Protein AF-J6ETI5-F1 (afdb_monomer_lite)

Structure (mmCIF, N/CA/C/O backbone):
data_AF-J6ETI5-F1
#
_entry.id   AF-J6ETI5-F1
#
loop_
_atom_site.group_PDB
_atom_site.id
_atom_site.type_symbol
_atom_site.label_atom_id
_atom_site.label_alt_id
_atom_site.label_comp_id
_atom_site.label_asym_id
_atom_site.label_entity_id
_atom_site.label_seq_id
_atom_site.pdbx_PDB_ins_code
_atom_site.Cartn_x
_atom_site.Cartn_y
_atom_site.Cartn_z
_atom_site.occupancy
_atom_site.B_iso_or_equiv
_atom_site.auth_seq_id
_atom_site.auth_comp_id
_atom_site.auth_asym_id
_atom_site.auth_atom_id
_atom_site.pdbx_PDB_model_num
ATOM 1 N N . MET A 1 1 ? -25.923 4.856 28.339 1.00 47.41 1 MET A N 1
ATOM 2 C CA . MET A 1 1 ? -25.968 6.303 28.037 1.00 47.41 1 MET A CA 1
ATOM 3 C C . MET A 1 1 ? -25.622 6.466 26.564 1.00 47.41 1 MET A C 1
ATOM 5 O O . MET A 1 1 ? -24.771 5.706 26.120 1.00 47.41 1 MET A O 1
ATOM 9 N N . PRO A 1 2 ? -26.290 7.338 25.793 1.00 53.25 2 PRO A N 1
ATOM 10 C CA . PRO A 1 2 ? -25.916 7.567 24.399 1.00 53.25 2 PRO A CA 1
ATOM 11 C C . PRO A 1 2 ? -24.549 8.261 24.350 1.00 53.25 2 PRO A C 1
ATOM 13 O O . PRO A 1 2 ? -24.384 9.322 24.947 1.00 53.25 2 PRO A O 1
ATOM 16 N N . THR A 1 3 ? -23.575 7.639 23.688 1.00 57.34 3 THR A N 1
ATOM 17 C CA . THR A 1 3 ? -22.234 8.200 23.482 1.00 57.34 3 THR A CA 1
ATOM 18 C C . THR A 1 3 ? -22.352 9.474 22.657 1.00 57.34 3 THR A C 1
ATOM 20 O O . THR A 1 3 ? -22.967 9.471 21.586 1.00 57.34 3 THR A O 1
ATOM 23 N N . THR A 1 4 ? -21.803 10.578 23.151 1.00 62.81 4 THR A N 1
ATOM 24 C CA . THR A 1 4 ? -21.826 11.834 22.397 1.00 62.81 4 THR A CA 1
ATOM 25 C C . THR A 1 4 ? -20.816 11.764 21.242 1.00 62.81 4 THR A C 1
ATOM 27 O O . THR A 1 4 ? -19.775 11.123 21.359 1.00 62.81 4 THR A O 1
ATOM 30 N N . VAL A 1 5 ? -21.099 12.413 20.103 1.00 62.16 5 VAL A N 1
ATOM 31 C CA . VAL A 1 5 ? -20.200 12.420 18.923 1.00 62.16 5 VAL A CA 1
ATOM 32 C C . VAL A 1 5 ? -18.739 12.779 19.279 1.00 62.16 5 VAL A C 1
ATOM 34 O O . VAL A 1 5 ? -17.843 12.100 18.784 1.00 62.16 5 VAL A O 1
ATOM 37 N N . PRO A 1 6 ? -18.452 13.747 20.177 1.00 65.12 6 PRO A N 1
ATOM 38 C CA . PRO A 1 6 ? -17.080 14.046 20.602 1.00 65.12 6 PRO A CA 1
ATOM 39 C C . PRO A 1 6 ? -16.368 12.886 21.321 1.00 65.12 6 PRO A C 1
ATOM 41 O O . PRO A 1 6 ? -15.164 12.718 21.148 1.00 65.12 6 PRO A O 1
ATOM 44 N N . GLU A 1 7 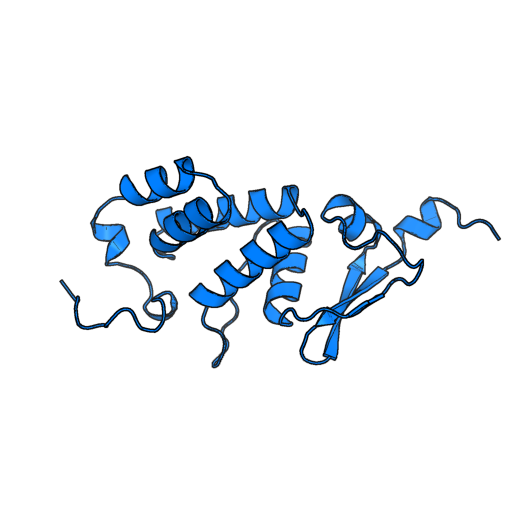? -17.090 12.070 22.095 1.00 67.06 7 GLU A N 1
ATOM 45 C CA . GLU A 1 7 ? -16.537 10.903 22.803 1.00 67.06 7 GLU A CA 1
ATOM 46 C C . GLU A 1 7 ? -16.285 9.714 21.873 1.00 67.06 7 GLU A C 1
ATOM 48 O O . GLU A 1 7 ? -15.477 8.847 22.188 1.00 67.06 7 GLU A O 1
ATOM 53 N N . LEU A 1 8 ? -16.976 9.644 20.733 1.00 65.88 8 LEU A N 1
ATOM 54 C CA . LEU A 1 8 ? -16.748 8.606 19.726 1.00 65.88 8 LEU A CA 1
ATOM 55 C C . LEU A 1 8 ? -15.457 8.871 18.940 1.00 65.88 8 LEU A C 1
ATOM 57 O O . LEU A 1 8 ? -14.719 7.951 18.604 1.00 65.88 8 LEU A O 1
ATOM 61 N N . LEU A 1 9 ? -15.145 10.147 18.701 1.00 68.00 9 LEU A N 1
ATOM 62 C CA . LEU A 1 9 ? -13.954 10.568 17.960 1.00 68.00 9 LEU A CA 1
ATOM 63 C C . LEU A 1 9 ? -12.656 10.456 18.781 1.00 68.00 9 LEU A C 1
ATOM 65 O O . LEU A 1 9 ? -11.577 10.435 18.197 1.00 68.00 9 LEU A O 1
ATOM 69 N N . SER A 1 10 ? -12.733 10.358 20.111 1.00 77.75 10 SER A N 1
ATOM 70 C CA . SER A 1 10 ? -11.568 10.132 20.982 1.00 77.75 10 SER A CA 1
ATOM 71 C C . SER A 1 10 ? -11.236 8.650 21.199 1.00 77.75 10 SER A C 1
ATOM 73 O O . SER A 1 10 ? -10.209 8.334 21.801 1.00 77.75 10 SER A O 1
ATOM 75 N N . GLN A 1 11 ? -12.082 7.737 20.715 1.00 86.56 11 GLN A N 1
ATOM 76 C CA . GLN A 1 11 ? -11.879 6.298 20.850 1.00 86.56 11 GLN A CA 1
ATOM 77 C C . GLN A 1 11 ? -10.831 5.779 19.864 1.00 86.56 11 GLN A C 1
ATOM 79 O O . GLN A 1 11 ? -10.629 6.332 18.782 1.00 86.56 11 GLN A O 1
ATOM 84 N N . ALA A 1 12 ? -10.176 4.682 20.238 1.00 89.81 12 ALA A N 1
ATOM 85 C CA . ALA A 1 12 ? -9.278 3.938 19.369 1.00 89.81 12 ALA A CA 1
ATOM 86 C C . ALA A 1 12 ? -9.918 2.602 18.987 1.00 89.81 12 ALA A C 1
ATOM 88 O O . ALA A 1 12 ? -10.557 1.956 19.814 1.00 89.81 12 ALA A O 1
ATOM 89 N N . PHE A 1 13 ? -9.719 2.199 17.739 1.00 91.88 13 PHE A N 1
ATOM 90 C CA . PHE A 1 13 ? -10.050 0.885 17.219 1.00 91.88 13 PHE A CA 1
ATOM 91 C C . PHE A 1 13 ? -8.775 0.047 17.122 1.00 91.88 13 PHE A C 1
ATOM 93 O O . PHE A 1 13 ? -7.752 0.521 16.620 1.00 91.88 13 PHE A O 1
ATOM 100 N N . THR A 1 14 ? -8.828 -1.192 17.594 1.00 93.75 14 THR A N 1
ATOM 101 C CA . THR A 1 14 ? -7.680 -2.099 17.618 1.00 93.75 14 THR A CA 1
ATOM 102 C C . THR A 1 14 ? -7.756 -3.105 16.474 1.00 93.75 14 THR A C 1
ATOM 104 O O . THR A 1 14 ? -8.655 -3.937 16.416 1.00 93.75 14 THR A O 1
ATOM 107 N N . LEU A 1 15 ? -6.780 -3.074 15.575 1.00 94.25 15 LEU A N 1
ATOM 108 C CA . LEU A 1 15 ? -6.568 -4.127 14.586 1.00 94.25 15 LEU A CA 1
ATOM 109 C C . LEU A 1 15 ? -5.610 -5.165 15.166 1.00 94.25 15 LEU A C 1
ATOM 111 O O . LEU A 1 15 ? -4.553 -4.803 15.682 1.00 94.25 15 LEU A O 1
ATOM 115 N N . VAL A 1 16 ? -5.958 -6.443 15.078 1.00 95.25 16 VAL A N 1
ATOM 116 C CA . VAL A 1 16 ? -5.092 -7.552 15.486 1.00 95.25 16 VAL A CA 1
ATOM 117 C C . VAL A 1 16 ? -4.652 -8.308 14.244 1.00 95.25 16 VAL A C 1
ATOM 119 O O . VAL A 1 16 ? -5.482 -8.781 13.475 1.00 95.25 16 VAL A O 1
ATOM 122 N N . SER A 1 17 ? -3.342 -8.378 14.043 1.00 96.31 17 SER A N 1
ATOM 123 C CA . SER A 1 17 ? -2.705 -9.079 12.921 1.00 96.31 17 SER A CA 1
ATOM 124 C C . SER A 1 17 ? -2.806 -10.602 13.014 1.00 96.31 17 SER A C 1
ATOM 126 O O . SER A 1 17 ? -3.112 -11.144 14.082 1.00 96.31 17 SER A O 1
ATOM 128 N N . GLU A 1 18 ? -2.456 -11.281 11.917 1.00 95.44 18 GLU A N 1
ATOM 129 C CA . GLU A 1 18 ? -2.273 -12.740 11.835 1.00 95.44 18 GLU A CA 1
ATOM 130 C C . GLU A 1 18 ? -1.385 -13.262 12.980 1.00 95.44 18 GLU A C 1
ATOM 132 O O . GLU A 1 18 ? -1.670 -14.289 13.593 1.00 95.44 18 GLU A O 1
ATOM 137 N N . GLU A 1 19 ? -0.326 -12.521 13.321 1.00 95.00 19 GLU A N 1
ATOM 138 C CA . GLU A 1 19 ? 0.618 -12.877 14.382 1.00 95.00 19 GLU A CA 1
ATOM 139 C C . GLU A 1 19 ? 0.091 -12.601 15.807 1.00 95.00 19 GLU A C 1
ATOM 141 O O . GLU A 1 19 ? 0.827 -12.758 16.783 1.00 95.00 19 GLU A O 1
ATOM 146 N N . GLY A 1 20 ? -1.161 -12.156 15.951 1.00 94.12 20 GLY A N 1
ATOM 147 C CA . GLY A 1 20 ? -1.771 -11.792 17.234 1.00 94.12 20 GLY A CA 1
ATOM 148 C C . GLY A 1 20 ? -1.295 -10.448 17.795 1.00 94.12 20 GLY A C 1
ATOM 149 O O . GLY A 1 20 ? -1.570 -10.127 18.951 1.00 94.12 20 GLY A O 1
ATOM 150 N N . VAL A 1 21 ? -0.568 -9.652 17.005 1.00 95.94 21 VAL A N 1
ATOM 151 C CA . VAL A 1 21 ? -0.051 -8.340 17.423 1.00 95.94 21 VAL A CA 1
ATOM 152 C C . VAL A 1 21 ? -1.098 -7.259 17.176 1.00 95.94 21 VAL A C 1
ATOM 154 O O . VAL A 1 21 ? -1.674 -7.189 16.089 1.00 95.94 21 VAL A O 1
ATOM 157 N N . GLU A 1 22 ? -1.303 -6.400 18.173 1.00 95.31 22 GLU A N 1
ATOM 158 C CA . GLU A 1 22 ? -2.312 -5.340 18.168 1.00 95.31 22 GLU A CA 1
ATOM 159 C C . GLU A 1 22 ? -1.753 -3.992 17.679 1.00 95.31 22 GLU A C 1
ATOM 161 O O . GLU A 1 22 ? -0.646 -3.586 18.044 1.00 95.31 22 GLU A O 1
ATOM 166 N N . ILE A 1 23 ? -2.543 -3.269 16.881 1.00 94.94 23 ILE A N 1
ATOM 167 C CA . ILE A 1 23 ? -2.312 -1.876 16.480 1.00 94.94 23 ILE A CA 1
ATOM 168 C C . ILE A 1 23 ? -3.565 -1.065 16.777 1.00 94.94 23 ILE A C 1
ATOM 170 O O . ILE A 1 23 ? -4.651 -1.397 16.311 1.00 94.94 23 ILE A O 1
ATOM 174 N N . SER A 1 24 ? -3.401 0.048 17.487 1.00 93.44 24 SER A N 1
ATOM 175 C CA . SER A 1 24 ? -4.481 1.002 17.735 1.00 93.44 24 SER A CA 1
ATOM 176 C C . SER A 1 24 ? -4.480 2.125 16.695 1.00 93.44 24 SER A C 1
ATOM 178 O O . SER A 1 24 ? -3.455 2.769 16.452 1.00 93.44 24 SER A O 1
ATOM 180 N N . ILE A 1 25 ? -5.647 2.386 16.110 1.00 92.50 25 ILE A N 1
ATOM 181 C CA . ILE A 1 25 ? -5.903 3.477 15.163 1.00 92.50 25 ILE A CA 1
ATOM 182 C C . ILE A 1 25 ? -7.040 4.333 15.731 1.00 92.50 25 ILE A C 1
ATOM 184 O O . ILE A 1 25 ? -8.024 3.769 16.208 1.00 92.50 25 ILE A O 1
ATOM 188 N N . PRO A 1 26 ? -6.959 5.675 15.704 1.00 91.25 26 PRO A N 1
ATOM 189 C CA . PRO A 1 26 ? -8.088 6.509 16.103 1.00 91.25 26 PRO A CA 1
ATOM 190 C C . PRO A 1 26 ? -9.350 6.139 15.312 1.00 91.25 26 PRO A C 1
ATOM 192 O O . PRO A 1 26 ? -9.304 6.047 14.085 1.00 91.25 26 PRO A O 1
ATOM 195 N N . LEU A 1 27 ? -10.478 5.935 15.995 1.00 89.38 27 LEU A N 1
ATOM 196 C CA . LEU A 1 27 ? -11.709 5.433 15.379 1.00 89.38 27 LEU A CA 1
ATOM 197 C C . LEU A 1 27 ? -12.180 6.340 14.240 1.00 89.38 27 LEU A C 1
ATOM 199 O O . LEU A 1 27 ? -12.548 5.852 13.176 1.00 89.38 27 LEU A O 1
ATOM 203 N N . TYR A 1 28 ? -12.099 7.659 14.431 1.00 87.38 28 TYR A N 1
ATOM 204 C CA . TYR A 1 28 ? -12.453 8.623 13.389 1.00 87.38 28 TYR A CA 1
ATOM 205 C C . TYR A 1 28 ? -11.598 8.458 12.128 1.00 87.38 28 TYR A C 1
ATOM 207 O O . TYR A 1 28 ? -12.109 8.588 11.016 1.00 87.38 28 TYR A O 1
ATOM 215 N N . ALA A 1 29 ? -10.307 8.156 12.289 1.00 90.25 29 ALA A N 1
ATOM 216 C CA . ALA A 1 29 ? -9.412 7.927 11.171 1.00 90.25 29 ALA A CA 1
ATOM 217 C C . ALA A 1 29 ? -9.790 6.612 10.489 1.00 90.25 29 ALA A C 1
ATOM 219 O O . ALA A 1 29 ? -10.008 6.591 9.285 1.00 90.25 29 ALA A O 1
ATOM 220 N N . LEU A 1 30 ? -10.007 5.538 11.248 1.00 89.50 30 LEU A N 1
ATOM 221 C CA . LEU A 1 30 ? -10.419 4.267 10.656 1.00 89.50 30 LEU A CA 1
ATOM 222 C C . LEU A 1 30 ? -11.734 4.385 9.864 1.00 89.50 30 LEU A C 1
ATOM 224 O O . LEU A 1 30 ? -11.809 3.872 8.752 1.00 89.50 30 LEU A O 1
ATOM 228 N N . MET A 1 31 ? -12.726 5.115 10.389 1.00 88.56 31 MET A N 1
ATOM 229 C CA . MET A 1 31 ? -13.996 5.395 9.702 1.00 88.56 31 MET A CA 1
ATOM 230 C C . MET A 1 31 ? -13.839 6.264 8.450 1.00 88.56 31 MET A C 1
ATOM 232 O O . MET A 1 31 ? -14.618 6.140 7.513 1.00 88.56 31 MET A O 1
ATOM 236 N N . THR A 1 32 ? -12.866 7.175 8.445 1.00 88.81 32 THR A N 1
ATOM 237 C CA . THR A 1 32 ? -12.605 8.053 7.294 1.00 88.81 32 THR A CA 1
ATOM 238 C C . THR A 1 32 ? -11.890 7.300 6.173 1.00 88.81 32 THR A C 1
ATOM 240 O O . THR A 1 32 ? -12.069 7.616 5.001 1.00 88.81 32 THR A O 1
ATOM 243 N N . TRP A 1 33 ? -11.063 6.320 6.536 1.00 91.88 33 TRP A N 1
ATOM 244 C CA . TRP A 1 33 ? -10.113 5.689 5.627 1.00 91.88 33 TRP A CA 1
ATOM 245 C C . TRP A 1 33 ? -10.472 4.252 5.227 1.00 91.88 33 TRP A C 1
ATOM 247 O O . TRP A 1 33 ? -9.776 3.710 4.375 1.00 91.88 33 TRP A O 1
ATOM 257 N N . SER A 1 34 ? -11.496 3.626 5.822 1.00 90.25 34 SER A N 1
ATOM 258 C CA . SER A 1 34 ? -11.862 2.222 5.560 1.00 90.25 34 SER A CA 1
ATOM 259 C C . SER A 1 34 ? -13.296 1.871 5.979 1.00 90.25 34 SER A C 1
ATOM 261 O O . SER A 1 34 ? -13.893 2.540 6.827 1.00 90.25 34 SER A O 1
ATOM 263 N N . THR A 1 35 ? -13.809 0.743 5.481 1.00 87.50 35 THR A N 1
ATOM 264 C CA . THR A 1 35 ? -15.111 0.175 5.887 1.00 87.50 35 THR A CA 1
ATOM 265 C C . THR A 1 35 ? -15.028 -0.818 7.058 1.00 87.50 35 THR A C 1
ATOM 267 O O . THR A 1 35 ? -16.050 -1.368 7.477 1.00 87.50 35 THR A O 1
ATOM 270 N N . LEU A 1 36 ? -13.843 -0.991 7.667 1.00 83.56 36 LEU A N 1
ATOM 271 C CA . LEU A 1 36 ? -13.553 -1.929 8.774 1.00 83.56 36 LEU A CA 1
ATOM 272 C C . LEU A 1 36 ? -14.443 -1.780 10.021 1.00 83.56 36 LEU A C 1
ATOM 274 O O . LEU A 1 36 ? -14.490 -2.674 10.860 1.00 83.56 36 LEU A O 1
ATOM 278 N N . THR A 1 37 ? -15.145 -0.659 10.170 1.00 70.81 37 THR A N 1
ATOM 279 C CA . THR A 1 37 ? -15.957 -0.337 11.357 1.00 70.81 37 THR A CA 1
ATOM 280 C C . THR A 1 37 ? -17.408 -0.829 11.274 1.00 70.81 37 THR A C 1
ATOM 282 O O . THR A 1 37 ? -18.196 -0.624 12.201 1.00 70.81 37 THR A O 1
ATOM 285 N N . SER A 1 38 ? -17.784 -1.495 10.182 1.00 55.44 38 SER A N 1
ATOM 286 C CA . SER A 1 38 ? -19.162 -1.901 9.911 1.00 55.44 38 SER A CA 1
ATOM 287 C C . SER A 1 38 ? -19.517 -3.261 10.539 1.00 55.44 38 SER A C 1
ATOM 289 O O . SER A 1 38 ? -19.542 -4.277 9.855 1.00 55.44 38 SER A O 1
ATOM 291 N N . GLY A 1 39 ? -19.864 -3.317 11.837 1.00 52.12 39 GLY A N 1
ATOM 292 C CA . GLY A 1 39 ? -20.762 -4.416 12.242 1.00 52.12 39 GLY A CA 1
ATOM 293 C C . GLY A 1 39 ? -20.978 -4.812 13.702 1.00 52.12 39 GLY A C 1
ATOM 294 O O . GLY A 1 39 ? -22.064 -5.309 13.982 1.00 52.12 39 GLY A O 1
ATOM 295 N N . SER A 1 40 ? -20.044 -4.645 14.644 1.00 53.53 40 SER A N 1
ATOM 296 C CA . SER A 1 40 ? -20.171 -5.354 15.944 1.00 53.53 40 SER A CA 1
ATOM 297 C C . SER A 1 40 ? -20.250 -4.475 17.192 1.00 53.53 40 SER A C 1
ATOM 299 O O . SER A 1 40 ? -20.565 -4.979 18.267 1.00 53.53 40 SER A O 1
ATOM 301 N N . GLY A 1 41 ? -19.967 -3.173 17.091 1.00 63.19 41 GLY A N 1
ATOM 302 C CA . GLY A 1 41 ? -19.840 -2.297 18.263 1.00 63.19 41 GLY A CA 1
ATOM 303 C C . GLY A 1 41 ? -18.583 -2.557 19.109 1.00 63.19 41 GLY A C 1
ATOM 304 O O . GLY A 1 41 ? -18.250 -1.730 19.955 1.00 63.19 41 GLY A O 1
ATOM 305 N N . GLU A 1 42 ? -17.848 -3.648 18.861 1.00 75.56 42 GLU A N 1
ATOM 306 C CA . GLU A 1 42 ? -16.507 -3.852 19.401 1.00 75.56 42 GLU A CA 1
ATOM 307 C C . GLU A 1 42 ? -15.495 -3.019 18.614 1.00 75.56 42 GLU A C 1
ATOM 309 O O . GLU A 1 42 ? -15.417 -3.082 17.388 1.00 75.56 42 GLU A O 1
ATOM 314 N N . LEU A 1 43 ? -14.671 -2.257 19.334 1.00 86.38 43 LEU A N 1
ATOM 315 C CA . LEU A 1 43 ? -13.573 -1.470 18.768 1.00 86.38 43 LEU A CA 1
ATOM 316 C C . LEU A 1 43 ? -12.334 -2.338 18.521 1.00 86.38 43 LEU A C 1
ATOM 318 O O . LEU A 1 43 ? -11.217 -1.971 18.894 1.00 86.38 43 LEU A O 1
ATOM 322 N N . LYS A 1 44 ? -12.541 -3.535 17.974 1.00 90.12 44 LYS A N 1
ATOM 323 C CA . LYS A 1 44 ? -11.491 -4.522 17.756 1.00 90.12 44 LYS A CA 1
ATOM 324 C C . LYS A 1 44 ? -11.830 -5.414 16.565 1.00 90.12 44 LYS A C 1
ATOM 326 O O . LYS A 1 44 ? -12.950 -5.902 16.472 1.00 90.12 44 LYS A O 1
ATOM 331 N N . ALA A 1 45 ? -10.858 -5.666 15.691 1.00 90.94 45 ALA A N 1
ATOM 332 C CA . ALA A 1 45 ? -10.987 -6.628 14.597 1.00 90.94 45 ALA A CA 1
ATOM 333 C C . ALA A 1 45 ? -9.755 -7.533 14.519 1.00 90.94 45 ALA A C 1
ATOM 335 O O . ALA A 1 45 ? -8.629 -7.041 14.464 1.00 90.94 45 ALA A O 1
ATOM 336 N N . GLN A 1 46 ? -9.979 -8.847 14.493 1.00 93.56 46 GLN A N 1
ATOM 337 C CA . GLN A 1 46 ? -8.954 -9.840 14.174 1.00 93.56 46 GLN A CA 1
ATOM 338 C C . GLN A 1 46 ? -8.877 -10.014 12.659 1.00 93.56 46 GLN A C 1
ATOM 340 O O . GLN A 1 46 ? -9.903 -10.210 12.008 1.00 93.56 46 GLN A O 1
ATOM 345 N N . LEU A 1 47 ? -7.668 -9.943 12.112 1.00 94.00 47 LEU A N 1
ATOM 346 C CA . LEU A 1 47 ? -7.397 -9.994 10.682 1.00 94.00 47 LEU A CA 1
ATOM 347 C C . LEU A 1 47 ? -6.403 -11.117 10.373 1.00 94.00 47 LEU A C 1
ATOM 349 O O . LEU A 1 47 ? -5.538 -11.428 11.189 1.00 94.00 47 LEU A O 1
ATOM 353 N N . ASP A 1 48 ? -6.500 -11.670 9.166 1.00 95.00 48 ASP A N 1
ATOM 354 C CA . ASP A 1 48 ? -5.535 -12.637 8.613 1.00 95.00 48 ASP A CA 1
ATOM 355 C C . ASP A 1 48 ? -4.336 -11.934 7.944 1.00 95.00 48 ASP A C 1
ATOM 357 O O . ASP A 1 48 ? -3.516 -12.550 7.267 1.00 95.00 48 ASP A O 1
ATOM 361 N N . ASP A 1 49 ? -4.263 -10.612 8.088 1.00 95.94 49 ASP A N 1
ATOM 362 C CA . ASP A 1 49 ? -3.260 -9.754 7.480 1.00 95.94 49 ASP A CA 1
ATOM 363 C C . ASP A 1 49 ? -2.038 -9.617 8.404 1.00 95.94 49 ASP A C 1
ATOM 365 O O . ASP A 1 49 ? -2.163 -9.451 9.623 1.00 95.94 49 ASP A O 1
ATOM 369 N N . LYS A 1 50 ? -0.836 -9.652 7.817 1.00 96.06 50 LYS A N 1
ATOM 370 C CA . LYS A 1 50 ? 0.424 -9.526 8.562 1.00 96.06 50 LYS A CA 1
ATOM 371 C C . LYS A 1 50 ? 0.541 -8.181 9.257 1.00 96.06 50 LYS A C 1
ATOM 373 O O . LYS A 1 50 ? 0.162 -7.141 8.710 1.00 96.06 50 LYS A O 1
ATOM 378 N N . ILE A 1 51 ? 1.209 -8.166 10.407 1.00 96.00 51 ILE A N 1
ATOM 379 C CA . ILE A 1 51 ? 1.445 -6.942 11.177 1.00 96.00 51 ILE A CA 1
ATOM 380 C C . ILE A 1 51 ? 2.114 -5.831 10.357 1.00 96.00 51 ILE A C 1
ATOM 382 O O . ILE A 1 51 ? 1.809 -4.654 10.536 1.00 96.00 51 ILE A O 1
ATOM 386 N N . VAL A 1 52 ? 3.003 -6.190 9.429 1.00 96.69 52 VAL A N 1
ATOM 387 C CA . VAL A 1 52 ? 3.692 -5.231 8.552 1.00 96.69 52 VAL A CA 1
ATOM 388 C C . VAL A 1 52 ? 2.700 -4.482 7.662 1.00 96.69 52 VAL A C 1
ATOM 390 O O . VAL A 1 52 ? 2.780 -3.260 7.565 1.00 96.69 52 VAL A O 1
ATOM 393 N N . THR A 1 53 ? 1.724 -5.188 7.091 1.00 97.25 53 THR A N 1
ATOM 394 C CA . THR A 1 53 ? 0.666 -4.596 6.264 1.00 97.25 53 THR A CA 1
ATOM 395 C C . THR A 1 53 ? -0.188 -3.626 7.075 1.00 97.25 53 THR A C 1
ATOM 397 O O . THR A 1 53 ? -0.440 -2.505 6.638 1.00 97.25 53 THR A O 1
ATOM 400 N N . LEU A 1 54 ? -0.559 -4.005 8.300 1.00 97.00 54 LEU A N 1
ATOM 401 C CA . LEU A 1 54 ? -1.336 -3.134 9.184 1.00 97.00 54 LEU A CA 1
ATOM 402 C C . LEU A 1 54 ? -0.553 -1.878 9.608 1.00 97.00 54 LEU A C 1
ATOM 404 O O . LEU A 1 54 ? -1.123 -0.789 9.688 1.00 97.00 54 LEU A O 1
ATOM 408 N N . ARG A 1 55 ? 0.764 -1.994 9.838 1.00 97.25 55 ARG A N 1
ATOM 409 C CA . ARG A 1 55 ? 1.636 -0.835 10.110 1.00 97.25 55 ARG A CA 1
ATOM 410 C C . ARG A 1 55 ? 1.718 0.104 8.914 1.00 97.25 55 ARG A C 1
ATOM 412 O O . ARG A 1 55 ? 1.642 1.310 9.106 1.00 97.25 55 ARG A O 1
ATOM 419 N N . GLN A 1 56 ? 1.838 -0.434 7.704 1.00 97.88 56 GLN A N 1
ATOM 420 C CA . GLN A 1 56 ? 1.871 0.364 6.476 1.00 97.88 56 GLN A CA 1
ATOM 421 C C . GLN A 1 56 ? 0.541 1.069 6.215 1.00 97.88 56 GLN A C 1
ATOM 423 O O . GLN A 1 56 ? 0.535 2.235 5.834 1.00 97.88 56 GLN A O 1
ATOM 428 N N . PHE A 1 57 ? -0.586 0.411 6.488 1.00 97.50 57 PHE A N 1
ATOM 429 C CA . PHE A 1 57 ? -1.887 1.073 6.453 1.00 97.50 57 PHE A CA 1
ATOM 430 C C . PHE A 1 57 ? -1.961 2.232 7.452 1.00 97.50 57 PHE A C 1
ATOM 432 O O . PHE A 1 57 ? -2.376 3.332 7.091 1.00 97.50 57 PHE A O 1
ATOM 439 N N . LYS A 1 58 ? -1.496 2.027 8.690 1.00 96.50 58 LYS A N 1
ATOM 440 C CA . LYS A 1 58 ? -1.414 3.119 9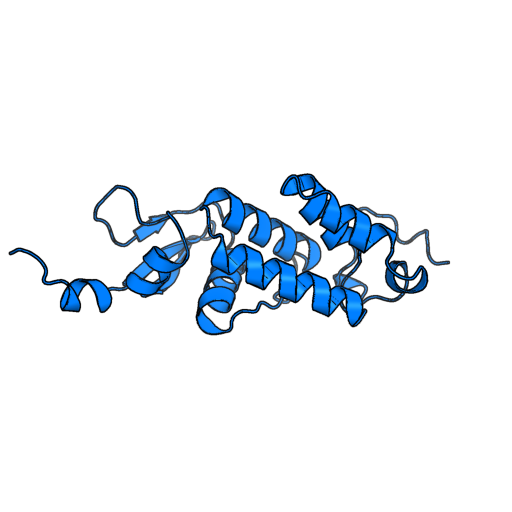.666 1.00 96.50 58 LYS A CA 1
ATOM 441 C C . LYS A 1 58 ? -0.491 4.247 9.180 1.00 96.50 58 LYS A C 1
ATOM 443 O O . LYS A 1 58 ? -0.841 5.412 9.329 1.00 96.50 58 LYS A O 1
ATOM 448 N N . GLN A 1 59 ? 0.639 3.912 8.560 1.00 97.44 59 GLN A N 1
ATOM 449 C CA . GLN A 1 59 ? 1.551 4.896 7.978 1.00 97.44 59 GLN A CA 1
ATOM 450 C C . GLN A 1 59 ? 0.872 5.714 6.870 1.00 97.44 59 GLN A C 1
ATOM 452 O O . GLN A 1 59 ? 1.032 6.926 6.835 1.00 97.44 59 GLN A O 1
ATOM 457 N N . LEU A 1 60 ? 0.034 5.100 6.027 1.00 97.31 60 LEU A N 1
ATOM 458 C CA . LEU A 1 60 ? -0.758 5.836 5.033 1.00 97.31 60 LEU A CA 1
ATOM 459 C C . LEU A 1 60 ? -1.728 6.832 5.681 1.00 97.31 60 LEU A C 1
ATOM 461 O O . LEU A 1 60 ? -1.884 7.938 5.170 1.00 97.31 60 LEU A O 1
ATOM 465 N N . ILE A 1 61 ? -2.349 6.467 6.806 1.00 95.19 61 ILE A N 1
ATOM 466 C CA . ILE A 1 61 ? -3.228 7.371 7.561 1.00 95.19 61 ILE A CA 1
ATOM 467 C C . ILE A 1 61 ? -2.432 8.547 8.143 1.00 95.19 61 ILE A C 1
ATOM 469 O O . ILE A 1 61 ? -2.875 9.692 8.053 1.00 95.19 61 ILE A O 1
ATOM 473 N N . ASP A 1 62 ? -1.281 8.266 8.755 1.00 94.75 62 ASP A N 1
ATOM 474 C CA . ASP A 1 62 ? -0.501 9.260 9.498 1.00 94.75 62 ASP A CA 1
ATOM 475 C C . ASP A 1 62 ? 0.337 10.166 8.575 1.00 94.75 62 ASP A C 1
ATOM 477 O O . ASP A 1 62 ? 0.449 11.370 8.806 1.00 94.75 62 ASP A O 1
ATOM 481 N N . GLU A 1 63 ? 0.942 9.586 7.537 1.00 96.44 63 GLU A N 1
ATOM 482 C CA . GLU A 1 63 ? 2.012 10.186 6.729 1.00 96.44 63 GLU A CA 1
ATOM 483 C C . GLU A 1 63 ? 1.664 10.293 5.239 1.00 96.44 63 GLU A C 1
ATOM 485 O O . GLU A 1 63 ? 2.434 10.884 4.483 1.00 96.44 63 GLU A O 1
ATOM 490 N N . GLN A 1 64 ? 0.529 9.737 4.794 1.00 96.81 64 GLN A N 1
ATOM 491 C CA . GLN A 1 64 ? 0.102 9.743 3.383 1.00 96.81 64 GLN A CA 1
ATOM 492 C C . GLN A 1 64 ? 1.107 9.070 2.431 1.00 96.81 64 GLN A C 1
ATOM 494 O O . GLN A 1 64 ? 1.127 9.325 1.230 1.00 96.81 64 GLN A O 1
ATOM 499 N N . THR A 1 65 ? 1.947 8.190 2.970 1.00 97.38 65 THR A N 1
ATOM 500 C CA . THR A 1 65 ? 2.918 7.380 2.234 1.00 97.38 65 THR A CA 1
ATOM 501 C C . THR A 1 65 ? 3.209 6.104 3.022 1.00 97.38 65 THR A C 1
ATOM 503 O O . THR A 1 65 ? 2.737 5.941 4.148 1.00 97.38 65 THR A O 1
ATOM 506 N N . PHE A 1 66 ? 3.975 5.184 2.446 1.00 97.38 66 PHE A N 1
ATOM 507 C CA . PHE A 1 66 ? 4.438 4.000 3.159 1.00 97.38 66 PHE A CA 1
ATOM 508 C C . PHE A 1 66 ? 5.832 3.574 2.708 1.00 97.38 66 PHE A C 1
ATOM 510 O O . PHE A 1 66 ? 6.249 3.839 1.577 1.00 97.38 66 PHE A O 1
ATOM 517 N N . THR A 1 67 ? 6.521 2.848 3.586 1.00 95.12 67 THR A N 1
ATOM 518 C CA . THR A 1 67 ? 7.809 2.226 3.273 1.00 95.12 67 THR A CA 1
ATOM 519 C C . THR A 1 67 ? 7.760 0.733 3.606 1.00 95.12 67 THR A C 1
ATOM 521 O O . THR A 1 67 ? 7.298 0.353 4.688 1.00 95.12 67 THR A O 1
ATOM 524 N N . PRO A 1 68 ? 8.229 -0.148 2.706 1.00 94.19 68 PRO A N 1
ATOM 525 C CA . PRO A 1 68 ? 8.462 -1.541 3.041 1.00 94.19 68 PRO A CA 1
ATOM 526 C C . PRO A 1 68 ? 9.407 -1.692 4.235 1.00 94.19 68 PRO A C 1
ATOM 528 O O . PRO A 1 68 ? 10.440 -1.033 4.310 1.00 94.19 68 PRO A O 1
ATOM 531 N N . ALA A 1 69 ? 9.056 -2.561 5.176 1.00 91.69 69 ALA A N 1
ATOM 532 C CA . ALA A 1 69 ? 9.918 -2.877 6.304 1.00 91.69 69 ALA A CA 1
ATOM 533 C C . ALA A 1 69 ? 10.978 -3.908 5.895 1.00 91.69 69 ALA A C 1
ATOM 535 O O . ALA A 1 69 ? 10.697 -4.836 5.135 1.00 91.69 69 ALA A O 1
ATOM 536 N N . GLU A 1 70 ? 12.180 -3.815 6.455 1.00 87.31 70 GLU A N 1
ATOM 537 C CA . GLU A 1 70 ? 13.191 -4.860 6.295 1.00 87.31 70 GLU A CA 1
ATOM 538 C C . GLU A 1 70 ? 12.780 -6.098 7.099 1.00 87.31 70 GLU A C 1
ATOM 540 O O . GLU A 1 70 ? 12.958 -6.169 8.316 1.00 87.31 70 GLU A O 1
ATOM 545 N N . THR A 1 71 ? 12.192 -7.088 6.425 1.00 83.94 71 THR A N 1
ATOM 546 C CA . THR A 1 71 ? 11.826 -8.361 7.053 1.00 83.94 71 THR A CA 1
ATOM 547 C C . THR A 1 71 ? 12.345 -9.535 6.237 1.00 83.94 71 THR A C 1
ATOM 549 O O . THR A 1 71 ? 12.324 -9.523 5.007 1.00 83.94 71 THR A O 1
ATOM 552 N N . LYS A 1 72 ? 12.835 -10.563 6.935 1.00 79.44 72 LYS A N 1
ATOM 553 C CA . LYS A 1 72 ? 13.499 -11.715 6.312 1.00 79.44 72 LYS A CA 1
ATOM 554 C C . LYS A 1 72 ? 12.542 -12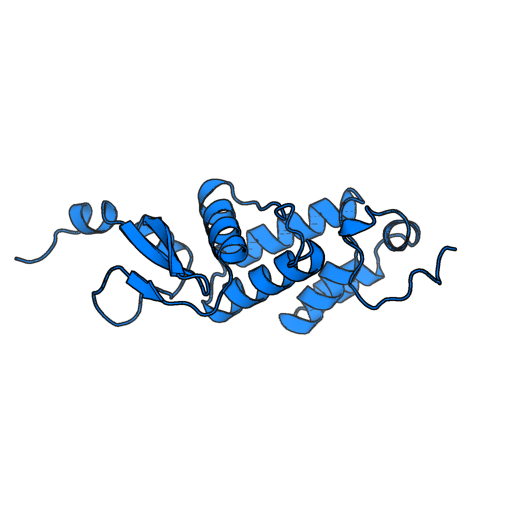.561 5.467 1.00 79.44 72 LYS A C 1
ATOM 556 O O . LYS A 1 72 ? 12.898 -12.989 4.371 1.00 79.44 72 LYS A O 1
ATOM 561 N N . ASP A 1 73 ? 11.336 -12.787 5.979 1.00 84.69 73 ASP A N 1
ATOM 562 C CA . ASP A 1 73 ? 10.394 -13.752 5.405 1.00 84.69 73 ASP A CA 1
ATOM 563 C C . ASP A 1 73 ? 9.295 -13.095 4.561 1.00 84.69 73 ASP A C 1
ATOM 565 O O . ASP A 1 73 ? 8.565 -13.798 3.866 1.00 84.69 73 ASP A O 1
ATOM 569 N N . PHE A 1 74 ? 9.220 -11.760 4.546 1.00 88.56 74 PHE A N 1
ATOM 570 C CA . PHE A 1 74 ? 8.216 -11.010 3.796 1.00 88.56 74 PHE A CA 1
ATOM 571 C C . PHE A 1 74 ? 8.874 -9.867 2.999 1.00 88.56 74 PHE A C 1
ATOM 573 O O . PHE A 1 74 ? 8.994 -8.748 3.490 1.00 88.56 74 PHE A O 1
ATOM 580 N N . PRO A 1 75 ? 9.376 -10.139 1.783 1.00 90.44 75 PRO A N 1
ATOM 581 C CA . PRO A 1 75 ? 10.110 -9.171 0.973 1.00 90.44 75 PRO A CA 1
ATOM 582 C C . PRO A 1 75 ? 9.315 -7.902 0.638 1.00 90.44 75 PRO A C 1
ATOM 584 O O . PRO A 1 75 ? 8.092 -7.970 0.495 1.00 90.44 75 PRO A O 1
ATOM 587 N N . PRO A 1 76 ? 9.998 -6.770 0.396 1.00 92.56 76 PRO A N 1
ATOM 588 C CA . PRO A 1 76 ? 9.366 -5.500 0.045 1.00 92.56 76 PRO A CA 1
ATOM 589 C C . PRO A 1 76 ? 8.332 -5.558 -1.085 1.00 92.56 76 PRO A C 1
ATOM 591 O O . PRO A 1 76 ? 7.249 -4.987 -0.964 1.00 92.56 76 PRO A O 1
ATOM 594 N N . PHE A 1 77 ? 8.625 -6.294 -2.162 1.00 91.94 77 PHE A N 1
ATOM 595 C CA . PHE A 1 77 ? 7.689 -6.463 -3.276 1.00 91.94 77 PHE A CA 1
ATOM 596 C C . PHE A 1 77 ? 6.375 -7.127 -2.827 1.00 91.94 77 PHE A C 1
ATOM 598 O O . PHE A 1 77 ? 5.291 -6.667 -3.177 1.00 91.94 77 PHE A O 1
ATOM 605 N N . GLU A 1 78 ? 6.460 -8.184 -2.015 1.00 91.75 78 GLU A N 1
ATOM 606 C CA . GLU A 1 78 ? 5.291 -8.900 -1.490 1.00 91.75 78 GLU A CA 1
ATOM 607 C C . GLU A 1 78 ? 4.503 -8.043 -0.488 1.00 91.75 78 GLU A C 1
ATOM 609 O O . GLU A 1 78 ? 3.272 -8.088 -0.486 1.00 91.75 78 GLU A O 1
ATOM 614 N N . GLN A 1 79 ? 5.193 -7.216 0.307 1.00 95.06 79 GLN A N 1
ATOM 615 C CA . GLN A 1 79 ? 4.555 -6.267 1.224 1.00 95.06 79 GLN A CA 1
ATOM 616 C C . GLN A 1 79 ? 3.679 -5.257 0.486 1.00 95.06 79 GLN A C 1
ATOM 618 O O . GLN A 1 79 ? 2.530 -5.055 0.876 1.00 95.06 79 GLN A O 1
ATOM 623 N N . VAL A 1 80 ? 4.185 -4.665 -0.603 1.00 95.56 80 VAL A N 1
ATOM 624 C CA . VAL A 1 80 ? 3.414 -3.704 -1.409 1.00 95.56 80 VAL A CA 1
ATOM 625 C C . VAL A 1 80 ? 2.140 -4.360 -1.941 1.00 95.56 80 VAL A C 1
ATOM 627 O O . VAL A 1 80 ? 1.061 -3.783 -1.840 1.00 95.56 80 VAL A O 1
ATOM 630 N N . LEU A 1 81 ? 2.230 -5.590 -2.456 1.00 93.38 81 LEU A N 1
ATOM 631 C CA . LEU A 1 81 ? 1.056 -6.307 -2.960 1.00 93.38 81 LEU A CA 1
ATOM 632 C C . LEU A 1 81 ? 0.050 -6.648 -1.859 1.00 93.38 81 LEU A C 1
ATOM 634 O O . LEU A 1 81 ? -1.155 -6.526 -2.077 1.00 93.38 81 LEU A O 1
ATOM 638 N N . ALA A 1 82 ? 0.523 -7.074 -0.689 1.00 95.31 82 ALA A N 1
ATOM 639 C CA . ALA A 1 82 ? -0.346 -7.345 0.449 1.00 95.31 82 ALA A CA 1
ATOM 640 C C . ALA A 1 82 ? -1.058 -6.079 0.932 1.00 95.31 82 ALA A C 1
ATOM 642 O O . ALA A 1 82 ? -2.252 -6.129 1.210 1.00 95.31 82 ALA A O 1
ATOM 643 N N . LEU A 1 83 ? -0.360 -4.939 0.956 1.00 97.38 83 LEU A N 1
ATOM 644 C CA . LEU A 1 83 ? -0.967 -3.650 1.263 1.00 97.38 83 LEU A CA 1
ATOM 645 C C . LEU A 1 83 ? -2.059 -3.296 0.256 1.00 97.38 83 LEU A C 1
ATOM 647 O O . LEU A 1 83 ? -3.181 -3.035 0.668 1.00 97.38 83 LEU A O 1
ATOM 651 N N . LEU A 1 84 ? -1.788 -3.355 -1.049 1.00 95.69 84 LEU A N 1
ATOM 652 C CA . LEU A 1 84 ? -2.809 -3.056 -2.062 1.00 95.69 84 LEU A CA 1
ATOM 653 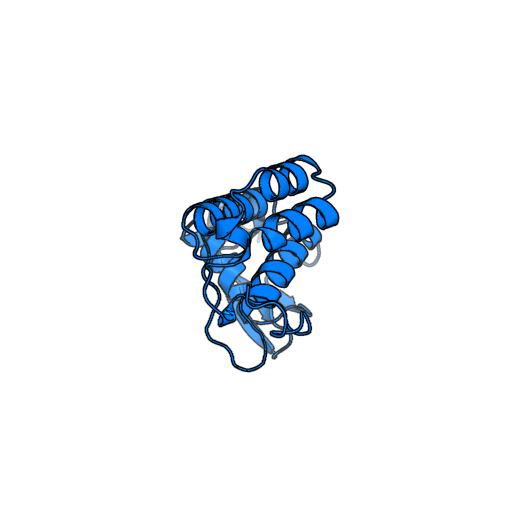C C . LEU A 1 84 ? -4.037 -3.975 -1.933 1.00 95.69 84 LEU A C 1
ATOM 655 O O . LEU A 1 84 ? -5.163 -3.496 -2.004 1.00 95.69 84 LEU A O 1
ATOM 659 N N . ARG A 1 85 ? -3.838 -5.272 -1.668 1.00 94.44 85 ARG A N 1
ATOM 660 C CA . ARG A 1 85 ? -4.937 -6.220 -1.411 1.00 94.44 85 ARG A CA 1
ATOM 661 C C . ARG A 1 85 ? -5.738 -5.871 -0.164 1.00 94.44 85 ARG A C 1
ATOM 663 O O . ARG A 1 85 ? -6.959 -5.952 -0.192 1.00 94.44 85 ARG A O 1
ATOM 670 N N . PHE A 1 86 ? -5.061 -5.498 0.917 1.00 95.81 86 PHE A N 1
ATOM 671 C CA . PHE A 1 86 ? -5.709 -5.072 2.152 1.00 95.81 86 PHE A CA 1
ATOM 672 C C . PHE A 1 86 ? -6.573 -3.826 1.919 1.00 95.81 86 PHE A C 1
ATOM 674 O O . PHE A 1 86 ? -7.726 -3.784 2.342 1.00 95.81 86 PHE A O 1
ATOM 681 N N . LEU A 1 87 ? -6.036 -2.829 1.212 1.00 95.81 87 LEU A N 1
ATOM 682 C CA . LEU A 1 87 ? -6.749 -1.585 0.922 1.00 95.81 87 LEU A CA 1
ATOM 683 C C . LEU A 1 87 ? -7.963 -1.815 0.020 1.00 95.81 87 LEU A C 1
ATOM 685 O O . LEU A 1 87 ? -8.996 -1.198 0.240 1.00 95.81 87 LEU A O 1
ATOM 689 N N . ASP A 1 88 ? -7.853 -2.712 -0.957 1.00 93.44 88 ASP A N 1
ATOM 690 C CA . ASP A 1 88 ? -8.972 -3.109 -1.815 1.00 93.44 88 ASP A CA 1
ATOM 691 C C . ASP A 1 88 ? -10.056 -3.864 -1.023 1.00 93.44 88 ASP A C 1
ATOM 693 O O . ASP A 1 88 ? -11.220 -3.472 -1.026 1.00 93.44 88 ASP A O 1
ATOM 697 N N . LYS A 1 89 ? -9.658 -4.875 -0.234 1.00 92.56 89 LYS A N 1
ATOM 698 C CA . LYS A 1 89 ? -10.547 -5.698 0.611 1.00 92.56 89 LYS A CA 1
ATOM 699 C C . LYS A 1 89 ? -11.410 -4.874 1.571 1.00 92.56 89 LYS A C 1
ATOM 701 O O . LYS A 1 89 ? -12.538 -5.268 1.853 1.00 92.56 89 LYS A O 1
ATOM 706 N N . PHE A 1 90 ? -10.866 -3.783 2.108 1.00 93.50 90 PHE A N 1
ATOM 707 C CA . PHE A 1 90 ? -11.542 -2.919 3.083 1.00 93.50 90 PHE A CA 1
ATOM 708 C C . PHE A 1 90 ? -11.978 -1.566 2.506 1.00 93.50 90 PHE A C 1
ATOM 710 O O . PHE A 1 90 ? -12.259 -0.638 3.271 1.00 93.50 90 PHE A O 1
ATOM 717 N N . GLU A 1 91 ? -12.043 -1.467 1.173 1.00 93.31 91 GLU A N 1
ATOM 718 C CA . GLU A 1 91 ? -12.539 -0.300 0.431 1.00 93.31 91 GLU A CA 1
ATOM 719 C C . GLU A 1 91 ? -11.877 1.017 0.887 1.00 93.31 91 GLU A C 1
ATOM 721 O O . GLU A 1 91 ? -12.508 2.060 1.068 1.00 93.31 91 GLU A O 1
ATOM 726 N N . CYS A 1 92 ? -10.564 0.971 1.112 1.00 94.62 92 CYS A N 1
ATOM 727 C CA . CYS A 1 92 ? -9.773 2.083 1.622 1.00 94.62 92 CYS A CA 1
ATOM 728 C C . CYS A 1 92 ? -9.364 3.053 0.499 1.00 94.62 92 CYS A C 1
ATOM 730 O O . CYS A 1 92 ? -8.171 3.260 0.263 1.00 94.62 92 CYS A O 1
ATOM 732 N N . ASP A 1 93 ? -10.323 3.654 -0.209 1.00 93.00 93 ASP A N 1
ATOM 733 C CA . ASP A 1 93 ? -10.086 4.437 -1.439 1.00 93.00 93 ASP A CA 1
ATOM 734 C C . ASP A 1 93 ? -9.019 5.534 -1.298 1.00 93.00 93 ASP A C 1
ATOM 736 O O . ASP A 1 93 ? -8.156 5.707 -2.168 1.00 93.00 93 ASP A O 1
ATOM 740 N N . LEU A 1 94 ? -9.051 6.280 -0.189 1.00 94.00 94 LEU A N 1
ATOM 741 C CA . LEU A 1 94 ? -8.096 7.360 0.057 1.00 94.00 94 LEU A CA 1
ATOM 742 C C . LEU A 1 94 ? -6.678 6.818 0.286 1.00 94.00 94 LEU A C 1
ATOM 744 O O . LEU A 1 94 ? -5.722 7.318 -0.305 1.00 94.00 94 LEU A O 1
ATOM 748 N N . ALA A 1 95 ? -6.540 5.758 1.085 1.00 96.19 95 ALA A N 1
ATOM 749 C CA . ALA A 1 95 ? -5.258 5.088 1.299 1.00 96.19 95 ALA A CA 1
ATOM 750 C C . ALA A 1 95 ? -4.747 4.431 0.014 1.00 96.19 95 ALA A C 1
ATOM 752 O O . ALA A 1 95 ? -3.556 4.518 -0.276 1.00 96.19 95 ALA A O 1
ATOM 753 N N . MET A 1 96 ? -5.634 3.832 -0.786 1.00 95.62 96 MET A N 1
ATOM 754 C CA . MET A 1 96 ? -5.299 3.252 -2.086 1.00 95.62 96 MET A CA 1
ATOM 755 C C . MET A 1 96 ? -4.709 4.309 -3.020 1.00 95.62 96 MET A C 1
ATOM 757 O O . MET A 1 96 ? -3.700 4.066 -3.682 1.00 95.62 96 MET A O 1
ATOM 761 N N . ARG A 1 97 ? -5.298 5.509 -3.052 1.00 94.81 97 ARG A N 1
ATOM 762 C CA . ARG A 1 97 ? -4.766 6.622 -3.842 1.00 94.81 97 ARG A CA 1
ATOM 763 C C . ARG A 1 97 ? -3.336 6.976 -3.430 1.00 94.81 97 ARG A C 1
ATOM 765 O O . ARG A 1 97 ? -2.470 7.009 -4.302 1.00 94.81 97 ARG A O 1
ATOM 772 N N . PHE A 1 98 ? -3.089 7.197 -2.139 1.00 97.38 98 PHE A N 1
ATOM 773 C CA . PHE A 1 98 ? -1.750 7.525 -1.642 1.00 97.38 98 PHE A CA 1
ATOM 774 C C . PHE A 1 98 ? -0.753 6.388 -1.882 1.00 97.38 98 PHE A C 1
ATOM 776 O O . PHE A 1 98 ? 0.344 6.636 -2.369 1.00 97.38 98 PHE A O 1
ATOM 783 N N . ALA A 1 99 ? -1.151 5.133 -1.659 1.00 97.00 99 ALA A N 1
ATOM 784 C CA . ALA A 1 99 ? -0.306 3.978 -1.940 1.00 97.00 99 ALA A CA 1
ATOM 785 C C . ALA A 1 99 ? 0.120 3.925 -3.418 1.00 97.00 99 ALA A C 1
ATOM 787 O O . ALA A 1 99 ? 1.296 3.714 -3.720 1.00 97.00 99 ALA A O 1
ATOM 788 N N . LEU A 1 100 ? -0.808 4.158 -4.352 1.00 95.75 100 LEU A N 1
ATOM 789 C CA . LEU A 1 100 ? -0.501 4.198 -5.784 1.00 95.75 100 LEU A CA 1
ATOM 790 C C . LEU A 1 100 ? 0.365 5.404 -6.171 1.00 95.75 100 LEU A C 1
ATOM 792 O O . LEU A 1 100 ? 1.210 5.271 -7.056 1.00 95.75 100 LEU A O 1
ATOM 796 N N . GLU A 1 101 ? 0.169 6.566 -5.545 1.00 95.81 101 GLU A N 1
ATOM 797 C CA . GLU A 1 101 ? 1.036 7.741 -5.723 1.00 95.81 101 GLU A CA 1
ATOM 798 C C . GLU A 1 101 ? 2.469 7.431 -5.250 1.00 95.81 101 GLU A C 1
ATOM 800 O O . GLU A 1 101 ? 3.406 7.599 -6.034 1.00 95.81 101 GLU A O 1
ATOM 805 N N . THR A 1 102 ? 2.639 6.833 -4.063 1.00 96.81 102 THR A N 1
ATOM 806 C CA . THR A 1 102 ? 3.940 6.352 -3.567 1.00 96.81 102 THR A CA 1
ATOM 807 C C . THR A 1 102 ? 4.592 5.374 -4.548 1.00 96.81 102 THR A C 1
ATOM 809 O O . THR A 1 102 ? 5.760 5.548 -4.895 1.00 96.81 102 THR A O 1
ATOM 812 N N . VAL A 1 103 ? 3.858 4.369 -5.049 1.00 95.31 103 VAL A N 1
ATOM 813 C CA . VAL A 1 103 ? 4.403 3.397 -6.020 1.00 95.31 103 VAL A CA 1
ATOM 814 C C . VAL A 1 103 ? 4.884 4.099 -7.290 1.00 95.31 103 VAL A C 1
ATOM 816 O O . VAL A 1 103 ? 5.999 3.843 -7.746 1.00 95.31 103 VAL A O 1
ATOM 819 N N . LYS A 1 104 ? 4.076 4.999 -7.862 1.00 93.50 104 LYS A N 1
ATOM 820 C CA . LYS A 1 104 ? 4.439 5.744 -9.080 1.00 93.50 104 LYS A CA 1
ATOM 821 C C . LYS A 1 104 ? 5.697 6.581 -8.876 1.00 93.50 104 LYS A C 1
ATOM 823 O O . LYS A 1 104 ? 6.593 6.549 -9.723 1.00 93.50 104 LYS A O 1
ATOM 828 N N . ASP A 1 105 ? 5.780 7.295 -7.759 1.00 94.00 105 ASP A N 1
ATOM 829 C CA . ASP A 1 105 ? 6.931 8.138 -7.445 1.00 94.00 105 ASP A CA 1
ATOM 830 C C . ASP A 1 105 ? 8.202 7.309 -7.259 1.00 94.00 105 ASP A C 1
ATOM 832 O O . ASP A 1 105 ? 9.245 7.648 -7.822 1.00 94.00 105 ASP A O 1
ATOM 836 N N . LYS A 1 106 ? 8.114 6.176 -6.559 1.00 93.94 106 LYS A N 1
ATOM 837 C CA . LYS A 1 106 ? 9.253 5.275 -6.345 1.00 93.94 106 LYS A CA 1
ATOM 838 C C . LYS A 1 106 ? 9.723 4.590 -7.625 1.00 93.94 106 LYS A C 1
ATOM 840 O O . LYS A 1 106 ? 10.929 4.466 -7.837 1.00 93.94 106 LYS A O 1
ATOM 845 N N . VAL A 1 107 ? 8.806 4.228 -8.523 1.00 91.94 107 VAL A N 1
ATOM 846 C CA . VAL A 1 107 ? 9.158 3.734 -9.866 1.00 91.94 107 VAL A CA 1
ATOM 847 C C . VAL A 1 107 ? 9.870 4.819 -10.676 1.00 91.94 107 VAL A C 1
ATOM 849 O O . VAL A 1 107 ? 10.925 4.573 -11.261 1.00 91.94 107 VAL A O 1
ATOM 852 N N . LYS A 1 108 ? 9.357 6.054 -10.661 1.00 89.56 108 LYS A N 1
ATOM 853 C CA . LYS A 1 108 ? 9.988 7.194 -11.346 1.00 89.56 108 LYS A CA 1
ATOM 854 C C . LYS A 1 108 ? 11.387 7.508 -10.796 1.00 89.56 108 LYS A C 1
ATOM 856 O O . LYS A 1 108 ? 12.268 7.898 -11.562 1.00 89.56 108 LYS A O 1
ATOM 861 N N . GLN A 1 109 ? 11.590 7.324 -9.491 1.00 90.38 109 GLN A N 1
ATOM 862 C CA . GLN A 1 109 ? 12.867 7.511 -8.791 1.00 90.38 109 GLN A CA 1
ATOM 863 C C . GLN A 1 109 ? 13.844 6.334 -8.958 1.00 90.38 109 GLN A C 1
ATOM 865 O O . GLN A 1 109 ? 14.980 6.435 -8.504 1.00 90.38 109 GLN A O 1
ATOM 870 N N . LYS A 1 110 ? 13.449 5.258 -9.658 1.00 88.00 110 LYS A N 1
ATOM 871 C CA . LYS A 1 110 ? 14.223 4.010 -9.821 1.00 88.00 110 LYS A CA 1
ATOM 872 C C . LYS A 1 110 ? 14.463 3.242 -8.519 1.00 88.00 110 LYS A C 1
ATOM 874 O O . LYS A 1 110 ? 15.385 2.440 -8.417 1.00 88.00 110 LYS A O 1
ATOM 879 N N . GLU A 1 111 ? 13.639 3.488 -7.513 1.00 90.75 111 GLU A N 1
ATOM 880 C CA . GLU A 1 111 ? 13.723 2.757 -6.256 1.00 90.75 111 GLU A CA 1
ATOM 881 C C . GLU A 1 111 ? 12.922 1.461 -6.336 1.00 90.75 111 GLU A C 1
ATOM 883 O O . GLU A 1 111 ? 13.332 0.459 -5.764 1.00 90.75 111 GLU A O 1
ATOM 888 N N . TRP A 1 112 ? 11.802 1.452 -7.067 1.00 92.88 112 TRP A N 1
ATOM 889 C CA . TRP A 1 112 ? 10.911 0.296 -7.183 1.00 92.88 112 TRP A CA 1
ATOM 890 C C . TRP A 1 112 ? 10.707 -0.126 -8.649 1.00 92.88 112 TRP A C 1
ATOM 892 O O . TRP A 1 112 ? 10.754 0.719 -9.545 1.00 92.88 112 TRP A O 1
ATOM 902 N N . PRO A 1 113 ? 10.446 -1.418 -8.925 1.00 92.00 113 PRO A N 1
ATOM 903 C CA . PRO A 1 113 ? 10.273 -1.912 -10.285 1.00 92.00 113 PRO A CA 1
ATOM 904 C C . PRO A 1 113 ? 8.938 -1.470 -10.904 1.00 92.00 113 PRO A C 1
ATOM 906 O O . PRO A 1 113 ? 7.898 -1.579 -10.243 1.00 92.00 113 PRO A O 1
ATOM 909 N N . PRO A 1 114 ? 8.906 -1.122 -12.207 1.00 93.88 114 PRO A N 1
ATOM 910 C CA . PRO A 1 114 ? 7.662 -0.883 -12.946 1.00 93.88 114 PRO A CA 1
ATOM 911 C C . PRO A 1 114 ? 6.671 -2.056 -12.894 1.00 93.88 114 PRO A C 1
ATOM 913 O O . PRO A 1 114 ? 5.466 -1.857 -13.028 1.00 93.88 114 PRO A O 1
ATOM 916 N N . LEU A 1 115 ? 7.147 -3.280 -12.636 1.00 93.00 115 LEU A N 1
ATOM 917 C CA . LEU A 1 115 ? 6.300 -4.459 -12.450 1.00 93.00 115 LEU A CA 1
ATOM 918 C C . LEU A 1 115 ? 5.240 -4.274 -11.348 1.00 93.00 115 LEU A C 1
ATOM 920 O O . LEU A 1 115 ? 4.149 -4.826 -11.477 1.00 93.00 115 LEU A O 1
ATOM 924 N N . LEU A 1 116 ? 5.499 -3.473 -10.307 1.00 93.31 116 LEU A N 1
ATOM 925 C CA . LEU A 1 116 ? 4.476 -3.166 -9.298 1.00 93.31 116 LEU A CA 1
ATOM 926 C C . LEU A 1 116 ? 3.272 -2.434 -9.899 1.00 93.31 116 LEU A C 1
ATOM 928 O O . LEU A 1 116 ? 2.143 -2.730 -9.522 1.00 93.31 116 LEU A O 1
ATOM 932 N N . LEU A 1 117 ? 3.487 -1.535 -10.865 1.00 94.12 117 LEU A N 1
ATOM 933 C CA . LEU A 1 117 ? 2.401 -0.846 -11.570 1.00 94.12 117 LEU A CA 1
ATOM 934 C C . LEU A 1 117 ? 1.612 -1.803 -12.472 1.00 94.12 117 LEU A C 1
ATOM 936 O O . LEU A 1 117 ? 0.393 -1.679 -12.557 1.00 94.12 117 LEU A O 1
ATOM 940 N N . VAL A 1 118 ? 2.278 -2.783 -13.096 1.00 93.69 118 VAL A N 1
ATOM 941 C CA . VAL A 1 118 ? 1.598 -3.841 -13.869 1.00 93.69 118 VAL A CA 1
ATOM 942 C C . VAL A 1 118 ? 0.700 -4.673 -12.960 1.00 93.69 118 VAL A C 1
ATOM 944 O O . VAL A 1 118 ? -0.472 -4.871 -13.267 1.00 93.69 118 VAL A O 1
ATOM 947 N N . VAL A 1 119 ? 1.232 -5.156 -11.834 1.00 91.44 119 VAL A N 1
ATOM 948 C CA . VAL A 1 119 ? 0.465 -6.009 -10.918 1.00 91.44 119 VAL A CA 1
ATOM 949 C C . VAL A 1 119 ? -0.665 -5.219 -10.262 1.00 91.44 119 VAL A C 1
ATOM 951 O O . VAL A 1 119 ? -1.781 -5.725 -10.201 1.00 91.44 119 VAL A O 1
ATOM 954 N N . ALA A 1 120 ? -0.419 -3.976 -9.839 1.00 90.31 120 ALA A N 1
ATOM 955 C CA . ALA A 1 120 ? -1.459 -3.100 -9.305 1.00 90.31 120 ALA A CA 1
ATOM 956 C C . ALA A 1 120 ? -2.554 -2.821 -10.344 1.00 90.31 120 ALA A C 1
ATOM 958 O O . ALA A 1 120 ? -3.733 -2.907 -10.022 1.00 90.31 120 ALA A O 1
ATOM 959 N N . GLY A 1 121 ? -2.180 -2.538 -11.595 1.00 91.25 121 GLY A N 1
ATOM 960 C CA . GLY A 1 121 ? -3.133 -2.313 -12.681 1.00 91.25 121 GLY A CA 1
ATOM 961 C C . GLY A 1 121 ? -3.975 -3.538 -13.008 1.00 91.25 121 GLY A C 1
ATOM 962 O O . GLY A 1 121 ? -5.187 -3.422 -13.147 1.00 91.25 121 GLY A O 1
ATOM 963 N N . ALA A 1 122 ? -3.359 -4.717 -13.082 1.00 90.12 122 ALA A N 1
ATOM 964 C CA . ALA A 1 122 ? -4.077 -5.963 -13.335 1.00 90.12 122 ALA A CA 1
ATOM 965 C C . ALA A 1 122 ? -4.989 -6.358 -12.164 1.00 90.12 122 ALA A C 1
ATOM 967 O O . ALA A 1 122 ? -6.094 -6.840 -12.387 1.00 90.12 122 ALA A O 1
ATOM 968 N N . PHE A 1 123 ? -4.530 -6.162 -10.926 1.00 85.00 123 PHE A N 1
ATOM 969 C CA . PHE A 1 123 ? -5.284 -6.521 -9.726 1.00 85.00 123 PHE A CA 1
ATOM 970 C C . PHE A 1 123 ? -6.480 -5.592 -9.487 1.00 85.00 123 PHE A C 1
ATOM 972 O O . PHE A 1 123 ? -7.554 -6.072 -9.150 1.00 85.00 123 PHE A O 1
ATOM 979 N N . LEU A 1 124 ? -6.306 -4.284 -9.695 1.00 85.44 124 LEU A N 1
ATOM 980 C CA . LEU A 1 124 ? -7.330 -3.266 -9.430 1.00 85.44 124 LEU A CA 1
ATOM 981 C C . LEU A 1 124 ? -8.230 -2.965 -10.640 1.00 85.44 124 LEU A C 1
ATOM 983 O O . LEU A 1 124 ? -8.983 -1.997 -10.595 1.00 85.44 124 LEU A O 1
ATOM 987 N N . ASP A 1 125 ? -8.102 -3.727 -11.732 1.00 87.38 125 ASP A N 1
ATOM 988 C CA . ASP A 1 125 ? -8.748 -3.464 -13.029 1.00 87.38 125 ASP A CA 1
ATOM 989 C C . ASP A 1 125 ? -8.533 -2.018 -13.532 1.00 87.38 125 ASP A C 1
ATOM 991 O O . ASP A 1 125 ? -9.438 -1.310 -13.972 1.00 87.38 125 ASP A O 1
ATOM 995 N N . ARG A 1 126 ? -7.281 -1.557 -13.425 1.00 87.00 126 ARG A N 1
ATOM 996 C CA . ARG A 1 126 ? -6.814 -0.210 -13.786 1.00 87.00 126 ARG A CA 1
ATOM 997 C C . ARG A 1 126 ? -5.788 -0.282 -14.918 1.00 87.00 126 ARG A 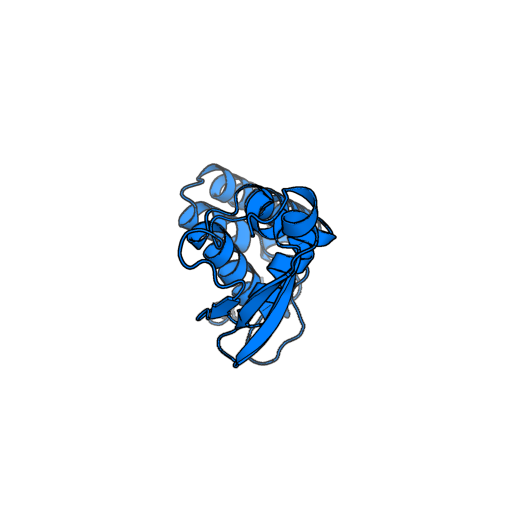C 1
ATOM 999 O O . ARG A 1 126 ? -4.576 -0.183 -14.670 1.00 87.00 126 ARG A O 1
ATOM 1006 N N . PRO A 1 127 ? -6.227 -0.479 -16.177 1.00 90.38 127 PRO A N 1
ATOM 1007 C CA . PRO A 1 127 ? -5.330 -0.686 -17.317 1.00 90.38 127 PRO A CA 1
ATOM 1008 C C . PRO A 1 127 ? -4.375 0.491 -17.566 1.00 90.38 127 PRO A C 1
ATOM 1010 O O . PRO A 1 127 ? -3.297 0.311 -18.140 1.00 90.38 127 PRO A O 1
ATOM 1013 N N . GLU A 1 128 ? -4.712 1.694 -17.106 1.00 91.94 128 GLU A N 1
ATOM 1014 C CA . GLU A 1 128 ? -3.846 2.867 -17.162 1.00 91.94 128 GLU A CA 1
ATOM 1015 C C . GLU A 1 128 ? -2.551 2.707 -16.354 1.00 91.94 128 GLU A C 1
ATOM 1017 O O . GLU A 1 128 ? -1.528 3.266 -16.750 1.00 91.94 128 GLU A O 1
ATOM 1022 N N . LEU A 1 129 ? -2.556 1.927 -15.265 1.00 91.69 129 LEU A N 1
ATOM 1023 C CA . LEU A 1 129 ? -1.345 1.631 -14.490 1.00 91.69 129 LEU A CA 1
ATOM 1024 C C . LEU A 1 129 ? -0.433 0.660 -15.247 1.00 91.69 129 LEU A C 1
ATOM 1026 O O . LEU A 1 129 ? 0.776 0.879 -15.316 1.00 91.69 129 LEU A O 1
ATOM 1030 N N . CYS A 1 130 ? -1.013 -0.353 -15.899 1.00 92.56 130 CYS A N 1
ATOM 1031 C CA . CYS A 1 130 ? -0.275 -1.260 -16.781 1.00 92.56 130 CYS A CA 1
ATOM 1032 C C . CYS A 1 130 ? 0.366 -0.500 -17.946 1.00 92.56 130 CYS A C 1
ATOM 1034 O O . CYS A 1 130 ? 1.529 -0.731 -18.275 1.00 92.56 130 CYS A O 1
ATOM 1036 N N . LYS A 1 131 ? -0.372 0.445 -18.541 1.00 92.25 131 LYS A N 1
ATOM 1037 C CA . LYS A 1 131 ? 0.154 1.308 -19.600 1.00 92.25 131 LYS A CA 1
ATOM 1038 C C . LYS A 1 131 ? 1.298 2.194 -19.100 1.00 92.25 131 LYS A C 1
ATOM 1040 O O . LYS A 1 131 ? 2.323 2.268 -19.761 1.00 92.25 131 LYS A O 1
ATOM 1045 N N . GLN A 1 132 ? 1.162 2.812 -17.925 1.00 92.31 132 GLN A N 1
ATOM 1046 C CA . GLN A 1 132 ? 2.242 3.606 -17.321 1.00 92.31 132 GLN A CA 1
ATOM 1047 C C . GLN A 1 132 ? 3.505 2.780 -17.074 1.00 92.31 132 GLN A C 1
ATOM 1049 O O . GLN A 1 132 ? 4.606 3.277 -17.292 1.00 92.31 132 GLN A O 1
ATOM 1054 N N . ALA A 1 133 ? 3.354 1.523 -16.650 1.00 92.50 133 ALA A N 1
ATOM 1055 C CA . ALA A 1 133 ? 4.480 0.611 -16.524 1.00 92.50 133 ALA A CA 1
ATOM 1056 C C . ALA A 1 133 ? 5.136 0.342 -17.885 1.00 92.50 133 ALA A C 1
ATOM 1058 O O . ALA A 1 133 ? 6.351 0.444 -18.012 1.00 92.50 133 ALA A O 1
ATOM 1059 N N . TYR A 1 134 ? 4.333 0.025 -18.905 1.00 91.31 134 TYR A N 1
ATOM 1060 C CA . TYR A 1 134 ? 4.813 -0.256 -20.260 1.00 91.31 134 TYR A CA 1
ATOM 1061 C C . TYR A 1 134 ? 5.551 0.936 -20.884 1.00 91.31 134 TYR A C 1
ATOM 1063 O O . TYR A 1 134 ? 6.593 0.760 -21.510 1.00 91.31 134 TYR A O 1
ATOM 1071 N N . ASP A 1 135 ? 5.042 2.148 -20.663 1.00 91.75 135 ASP A N 1
ATOM 1072 C CA . ASP A 1 135 ? 5.640 3.393 -21.146 1.00 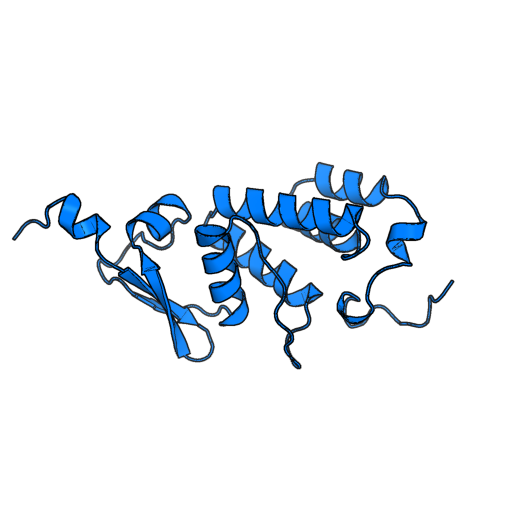91.75 135 ASP A CA 1
ATOM 1073 C C . ASP A 1 135 ? 6.873 3.822 -20.312 1.00 91.75 135 ASP A C 1
ATOM 1075 O O . ASP A 1 135 ? 7.546 4.800 -20.656 1.00 91.75 135 ASP A O 1
ATOM 1079 N N . ALA A 1 136 ? 7.199 3.118 -19.217 1.00 87.62 136 ALA A N 1
ATOM 1080 C CA . ALA A 1 136 ? 8.367 3.423 -18.397 1.00 87.62 136 ALA A CA 1
ATOM 1081 C C . ALA A 1 136 ? 9.675 3.150 -19.173 1.00 87.62 136 ALA A C 1
ATOM 1083 O O . ALA A 1 136 ? 9.780 2.141 -19.878 1.00 87.62 136 ALA A O 1
ATOM 1084 N N . PRO A 1 137 ? 10.712 4.002 -19.037 1.00 86.19 137 PRO A N 1
ATOM 1085 C CA . PRO A 1 137 ? 11.966 3.826 -19.766 1.00 86.19 137 PRO A CA 1
ATOM 1086 C C . PRO A 1 137 ? 12.597 2.451 -19.522 1.00 86.19 137 PRO A C 1
ATOM 1088 O O . PRO A 1 137 ? 12.662 2.004 -18.379 1.00 86.19 137 PRO A O 1
ATOM 1091 N N . ALA A 1 138 ? 13.140 1.816 -20.567 1.00 83.62 138 ALA A N 1
ATOM 1092 C CA . ALA A 1 138 ? 13.686 0.453 -20.499 1.00 83.62 138 ALA A CA 1
ATOM 1093 C C . ALA A 1 138 ? 14.689 0.238 -19.348 1.00 83.62 138 ALA A C 1
ATOM 1095 O O . ALA A 1 138 ? 14.654 -0.796 -18.691 1.00 83.62 138 ALA A O 1
ATOM 1096 N N . TYR A 1 139 ? 15.528 1.233 -19.037 1.00 79.88 139 TYR A N 1
ATOM 1097 C CA . TYR A 1 139 ? 16.493 1.135 -17.935 1.00 79.88 139 TYR A CA 1
ATOM 1098 C C . TYR A 1 139 ? 15.826 0.990 -16.551 1.00 79.88 139 TYR A C 1
ATOM 1100 O O . TYR A 1 139 ? 16.397 0.378 -15.657 1.00 79.88 139 TYR A O 1
ATOM 1108 N N . THR A 1 140 ? 14.598 1.492 -16.354 1.00 82.31 140 THR A N 1
ATOM 1109 C CA . THR A 1 140 ? 13.864 1.349 -15.075 1.00 82.31 140 THR A CA 1
ATOM 1110 C C . THR A 1 140 ? 13.435 -0.089 -14.789 1.00 82.31 140 THR A C 1
ATOM 1112 O O . THR A 1 140 ? 13.086 -0.411 -13.660 1.00 82.31 140 THR A O 1
ATOM 1115 N N . TRP A 1 141 ? 13.500 -0.967 -15.792 1.00 84.31 141 TRP A N 1
ATOM 1116 C CA . TRP A 1 141 ? 13.217 -2.394 -15.664 1.00 84.31 141 TRP A CA 1
ATOM 1117 C C . TRP A 1 141 ? 14.436 -3.237 -15.263 1.00 84.31 141 TRP A C 1
ATOM 1119 O O . TRP A 1 141 ? 14.264 -4.420 -14.969 1.00 84.31 141 TRP A O 1
ATOM 1129 N N . ALA A 1 142 ? 15.635 -2.651 -15.233 1.00 80.00 142 ALA A N 1
ATOM 1130 C CA . ALA A 1 142 ? 16.878 -3.333 -14.864 1.00 80.00 142 ALA A CA 1
ATOM 1131 C C . ALA A 1 142 ? 17.596 -2.676 -13.669 1.00 80.00 142 ALA A C 1
ATOM 1133 O O . ALA A 1 142 ? 18.212 -3.376 -12.870 1.00 80.00 142 ALA A O 1
ATOM 1134 N N . ASP A 1 143 ? 17.479 -1.352 -13.522 1.00 80.62 143 ASP A N 1
ATOM 1135 C CA . ASP A 1 143 ? 18.248 -0.562 -12.555 1.00 80.62 143 ASP A CA 1
ATOM 1136 C C . ASP A 1 143 ? 17.427 -0.210 -11.300 1.00 80.62 143 ASP A C 1
ATOM 1138 O O . ASP A 1 143 ? 17.126 0.962 -11.065 1.00 80.62 143 ASP A O 1
ATOM 1142 N N . TYR A 1 144 ? 17.052 -1.209 -10.495 1.00 83.75 144 TYR A N 1
ATOM 1143 C CA . TYR A 1 144 ? 16.433 -1.011 -9.175 1.00 83.75 144 TYR A CA 1
ATOM 1144 C C . TYR A 1 144 ? 17.069 -1.920 -8.102 1.00 83.75 144 TYR A C 1
ATOM 1146 O O . TYR A 1 144 ? 17.693 -2.930 -8.437 1.00 83.75 144 TYR A O 1
ATOM 1154 N N . PRO A 1 145 ? 16.959 -1.565 -6.807 1.00 85.75 145 PRO A N 1
ATOM 1155 C CA . PRO A 1 145 ? 17.433 -2.372 -5.685 1.00 85.75 145 PRO A CA 1
ATOM 1156 C C . PRO A 1 145 ? 17.005 -3.847 -5.749 1.00 85.75 145 PRO A C 1
ATOM 1158 O O . PRO A 1 145 ? 15.851 -4.181 -6.024 1.00 85.75 145 PRO A O 1
ATOM 1161 N N . SER A 1 146 ? 17.948 -4.749 -5.460 1.00 83.88 146 SER A N 1
ATOM 1162 C CA . SER A 1 146 ? 17.756 -6.197 -5.611 1.00 83.88 146 SER A CA 1
ATOM 1163 C C . SER A 1 146 ? 16.738 -6.809 -4.645 1.00 83.88 146 SER A C 1
ATOM 1165 O O . SER A 1 146 ? 16.217 -7.890 -4.900 1.00 83.88 146 SER A O 1
ATOM 1167 N N . ASP A 1 147 ? 16.469 -6.149 -3.524 1.00 83.88 147 ASP A N 1
ATOM 1168 C CA . ASP A 1 147 ? 15.460 -6.536 -2.531 1.00 83.88 147 ASP A CA 1
ATOM 1169 C C . ASP A 1 147 ? 14.019 -6.290 -3.012 1.00 83.88 147 ASP A C 1
ATOM 1171 O O . ASP A 1 147 ? 13.086 -6.934 -2.529 1.00 83.88 147 ASP A O 1
ATOM 1175 N N . MET A 1 148 ? 13.839 -5.423 -4.012 1.00 86.75 148 MET A N 1
ATOM 1176 C CA . MET A 1 148 ? 12.565 -5.219 -4.705 1.00 86.75 148 MET A CA 1
ATOM 1177 C C . MET A 1 148 ? 12.328 -6.225 -5.842 1.00 86.75 148 MET A C 1
ATOM 1179 O O . MET A 1 148 ? 11.275 -6.188 -6.484 1.00 86.75 148 MET A O 1
ATOM 1183 N N . HIS A 1 149 ? 13.277 -7.130 -6.110 1.00 83.06 149 HIS A N 1
ATOM 1184 C CA . HIS A 1 149 ? 13.081 -8.182 -7.102 1.00 83.06 149 HIS A CA 1
ATOM 1185 C C . HIS A 1 149 ? 12.023 -9.175 -6.598 1.00 83.06 149 HIS A C 1
ATOM 1187 O O . HIS A 1 149 ? 12.145 -9.697 -5.486 1.00 83.06 149 HIS A O 1
ATOM 1193 N N . PRO A 1 150 ? 11.005 -9.509 -7.406 1.00 76.19 150 PRO A N 1
ATOM 1194 C CA . PRO A 1 150 ? 10.055 -10.543 -7.029 1.00 76.19 150 PRO A CA 1
ATOM 1195 C C . PRO A 1 150 ? 10.775 -11.887 -6.924 1.00 76.19 150 PRO A C 1
ATOM 1197 O O . PRO A 1 150 ? 11.549 -12.265 -7.810 1.00 76.19 150 PRO A O 1
ATOM 1200 N N . LYS A 1 151 ? 10.489 -12.651 -5.866 1.00 71.00 151 LYS A N 1
ATOM 1201 C CA . LYS A 1 151 ? 11.004 -14.018 -5.738 1.00 71.00 151 LYS A CA 1
ATOM 1202 C C . LYS A 1 151 ? 10.546 -14.865 -6.932 1.00 71.00 151 LYS A C 1
ATOM 1204 O O . LYS A 1 151 ? 9.388 -14.821 -7.332 1.00 71.00 151 LYS A O 1
ATOM 1209 N N . GLY A 1 152 ? 11.459 -15.661 -7.488 1.00 65.50 152 GLY A N 1
ATOM 1210 C CA . GLY A 1 152 ? 11.162 -16.612 -8.569 1.00 65.50 152 GLY A CA 1
ATOM 1211 C C . GLY A 1 152 ? 11.292 -16.064 -9.995 1.00 65.50 152 GLY A C 1
ATOM 1212 O O . GLY A 1 152 ? 11.335 -16.858 -10.934 1.00 65.50 152 GLY A O 1
ATOM 1213 N N . LEU A 1 153 ? 11.447 -14.749 -10.184 1.00 60.25 153 LEU A N 1
ATOM 1214 C CA . LEU A 1 153 ? 11.935 -14.205 -11.453 1.00 60.25 153 LEU A CA 1
ATOM 1215 C C . LEU A 1 153 ? 13.454 -14.384 -11.481 1.00 60.25 153 LEU A C 1
ATOM 1217 O O . LEU A 1 153 ? 14.190 -13.677 -10.797 1.00 60.25 153 LEU A O 1
ATOM 1221 N N . ASN A 1 154 ? 13.907 -15.415 -12.202 1.00 49.06 154 ASN A N 1
ATOM 1222 C CA . ASN A 1 154 ? 15.311 -15.809 -12.285 1.00 49.06 154 ASN A CA 1
ATOM 1223 C C . ASN A 1 154 ? 16.232 -14.595 -12.466 1.00 49.06 154 ASN A C 1
ATOM 1225 O O . ASN A 1 154 ? 16.168 -13.887 -13.471 1.00 49.06 154 ASN A O 1
ATOM 1229 N N . SER A 1 155 ? 17.194 -14.462 -11.556 1.00 49.97 155 SER A N 1
ATOM 1230 C CA . SER A 1 155 ? 18.360 -13.573 -11.632 1.00 49.97 155 SER A CA 1
ATOM 1231 C C . SER A 1 155 ? 19.294 -13.858 -12.825 1.00 49.97 155 SER A C 1
ATOM 1233 O O . SER A 1 155 ? 20.376 -13.283 -12.917 1.00 49.97 155 SER A O 1
ATOM 1235 N N . ALA A 1 156 ? 18.879 -14.739 -13.742 1.00 46.22 156 ALA A N 1
ATOM 1236 C CA . ALA A 1 156 ? 19.573 -15.105 -14.970 1.00 46.22 156 ALA A CA 1
ATOM 1237 C C . ALA A 1 156 ? 19.452 -14.046 -16.080 1.00 46.22 156 ALA A C 1
ATOM 1239 O O . ALA A 1 156 ? 20.219 -14.094 -17.035 1.00 46.22 156 ALA A O 1
ATOM 1240 N N . TYR A 1 157 ? 18.537 -13.080 -15.955 1.00 45.59 157 TYR A N 1
ATOM 1241 C CA . TYR A 1 157 ? 18.412 -11.953 -16.884 1.00 45.59 157 TYR A CA 1
ATOM 1242 C C . TYR A 1 157 ? 19.083 -10.702 -16.307 1.00 45.59 157 TYR A C 1
ATOM 1244 O O . TYR A 1 157 ? 18.434 -9.695 -16.043 1.00 45.59 157 TYR A O 1
ATOM 1252 N N . LYS A 1 158 ? 20.394 -10.782 -16.069 1.00 37.44 158 LYS A N 1
ATOM 1253 C CA . LYS A 1 158 ? 21.234 -9.581 -16.018 1.00 37.44 158 LYS A CA 1
ATOM 1254 C C . LYS A 1 158 ? 21.609 -9.264 -17.465 1.00 37.44 158 LYS A C 1
ATOM 1256 O O . LYS A 1 158 ? 22.394 -10.012 -18.043 1.00 37.44 158 LYS A O 1
ATOM 1261 N N . TYR A 1 159 ? 20.984 -8.245 -18.049 1.00 38.59 159 TYR A N 1
ATOM 1262 C CA . TYR A 1 159 ? 21.431 -7.665 -19.318 1.00 38.59 159 TYR A CA 1
ATOM 1263 C C . TYR A 1 159 ? 22.526 -6.637 -19.055 1.00 38.59 159 TYR A C 1
ATOM 1265 O O . TYR A 1 159 ? 22.394 -5.903 -18.050 1.00 38.59 159 TYR A O 1
#

Secondary structure (DSSP, 8-state):
-PPPHHHHHT-EEEEE-TTS-EEEEEHHHHHHH-STTSSSS-SEEE-SS-HHHHHHHHHHHHHS-------SSS-HHHHHHHHHHHHHHTT-HHHHHHHHHHHHHHHHTTSS-THHHHHHHHHTT-HHHHHHHHTS-GGGGTSS-GGGSPTTS-TT---

pLDDT: mean 86.49, std 13.52, range [37.44, 97.88]

Sequence (159 aa):
MPTTVPELLSQAFTLVSEEGVEISIPLYALMTWSTLTSGSGELKAQLDDKIVTLRQFKQLIDEQTFTPAETKDFPPFEQVLALLRFLDKFECDLAMRFALETVKDKVKQKEWPPLLLVVAGAFLDRPELCKQAYDAPAYTWADYPSDMHPKGLNSAYKY

Foldseek 3Di:
DDQDPVNLQQDWAWEAELVRDIDTDRNVLCVVQFQVVPDDPHSYDYDPAHPQLVVQLNCCSVPLEGDRDDDDPQFRQNSLVSNLVVCVVGVRVSSNVSSVVRQLVCLVVLAAALVSLCVSCVVVVNVVSVVSSVPRDPVSNQRYDPSNDDPPPDPPPPD

Organism: Trichosporon asahii var. asahii (strain ATCC 90039 / CBS 2479 / JCM 2466 / KCTC 7840 / NBRC 103889/ NCYC 2677 / UAMH 7654) (NCBI:txid1186058)

Radius of gyration: 17.64 Å; chains: 1; bounding box: 47×31×49 Å